Protein AF-A0A7M2XBW0-F1 (afdb_monomer_lite)

pLDDT: mean 87.13, std 6.32, range [59.38, 94.0]

Foldseek 3Di:
DDLVVLLVVLLVVLVPDDLVPPDLVVLLVSLCVRDPPPDPSSVVSSVVSVVVSVVVVVVVVD

Radius of gyration: 11.35 Å; chains: 1; bounding box: 29×20×27 Å

Sequence (62 aa):
MTKRDNAVAAFAKASTAPLQTLTPAMLESIAASHARRGTHDFDQLLAKLTETVEARRVREAA

Structure (mmCIF, N/CA/C/O backbone):
data_AF-A0A7M2XBW0-F1
#
_entry.id   AF-A0A7M2XBW0-F1
#
loop_
_atom_site.group_PDB
_atom_site.id
_atom_site.type_symbol
_atom_site.label_atom_id
_atom_site.label_alt_id
_atom_site.label_comp_id
_atom_site.label_asym_id
_atom_site.label_entity_id
_atom_site.label_seq_id
_atom_site.pdbx_PDB_ins_code
_atom_site.Cartn_x
_atom_site.Cartn_y
_atom_site.Cartn_z
_atom_site.occupancy
_atom_site.B_iso_or_equiv
_atom_site.auth_seq_id
_atom_site.auth_comp_id
_atom_site.auth_asym_id
_atom_site.auth_atom_id
_atom_site.pdbx_PDB_model_num
ATOM 1 N N . MET A 1 1 ? 13.104 -11.279 -11.083 1.00 59.38 1 MET A N 1
ATOM 2 C CA . MET A 1 1 ? 11.862 -11.019 -10.326 1.00 59.38 1 MET A CA 1
ATOM 3 C C . MET A 1 1 ? 10.887 -10.355 -11.282 1.00 59.38 1 MET A C 1
ATOM 5 O O . MET A 1 1 ? 11.272 -9.382 -11.921 1.00 59.38 1 MET A O 1
ATOM 9 N N . THR A 1 2 ? 9.711 -10.939 -11.506 1.00 79.00 2 THR A N 1
ATOM 10 C CA . THR A 1 2 ? 8.740 -10.409 -12.475 1.00 79.00 2 THR A CA 1
ATOM 11 C C . THR A 1 2 ? 7.877 -9.314 -11.844 1.00 79.00 2 THR A C 1
ATOM 13 O O . THR A 1 2 ? 7.769 -9.212 -10.623 1.00 79.00 2 THR A O 1
ATOM 16 N N . LYS A 1 3 ? 7.205 -8.505 -12.672 1.00 75.00 3 LYS A N 1
ATOM 17 C CA . LYS A 1 3 ? 6.244 -7.482 -12.216 1.00 75.00 3 LYS A CA 1
ATOM 18 C C . LYS A 1 3 ? 5.163 -8.055 -11.288 1.00 75.00 3 LYS A C 1
ATOM 20 O O . LYS A 1 3 ? 4.733 -7.390 -10.349 1.00 75.00 3 LYS A O 1
ATOM 25 N N . ARG A 1 4 ? 4.750 -9.303 -11.532 1.00 77.50 4 ARG A N 1
ATOM 26 C CA . ARG A 1 4 ? 3.781 -10.018 -10.697 1.00 77.50 4 ARG A CA 1
ATOM 27 C C . ARG A 1 4 ? 4.363 -10.344 -9.321 1.00 77.50 4 ARG A C 1
ATOM 29 O O . ARG A 1 4 ? 3.689 -10.100 -8.327 1.00 77.50 4 ARG A O 1
ATOM 36 N N . ASP A 1 5 ? 5.609 -10.810 -9.261 1.00 79.31 5 ASP A N 1
ATOM 37 C CA . ASP A 1 5 ? 6.290 -11.125 -7.995 1.00 79.31 5 ASP A CA 1
ATOM 38 C C . ASP A 1 5 ? 6.463 -9.874 -7.125 1.00 79.31 5 ASP A C 1
ATOM 40 O O . ASP A 1 5 ? 6.227 -9.913 -5.918 1.00 79.31 5 ASP A O 1
ATOM 44 N N . ASN A 1 6 ? 6.791 -8.738 -7.749 1.00 80.06 6 ASN A N 1
ATOM 45 C CA . ASN A 1 6 ? 6.928 -7.453 -7.064 1.00 80.06 6 ASN A CA 1
ATOM 46 C C . ASN A 1 6 ? 5.601 -6.975 -6.456 1.00 80.06 6 ASN A C 1
ATOM 48 O O . ASN A 1 6 ? 5.576 -6.505 -5.319 1.00 80.06 6 ASN A O 1
ATOM 52 N N . ALA A 1 7 ? 4.492 -7.126 -7.184 1.00 82.62 7 ALA A N 1
ATOM 53 C CA . ALA A 1 7 ? 3.172 -6.778 -6.668 1.00 82.62 7 ALA A CA 1
ATOM 54 C C . ALA A 1 7 ? 2.768 -7.696 -5.503 1.00 82.62 7 ALA A C 1
ATOM 56 O O . ALA A 1 7 ? 2.344 -7.207 -4.460 1.00 82.62 7 ALA A O 1
ATOM 57 N N . VAL A 1 8 ? 2.951 -9.015 -5.642 1.00 85.81 8 VAL A N 1
ATOM 58 C CA . VAL A 1 8 ? 2.636 -9.987 -4.580 1.00 85.81 8 VAL A CA 1
ATOM 59 C C . VAL A 1 8 ? 3.426 -9.687 -3.304 1.00 85.81 8 VAL A C 1
ATOM 61 O O . VAL A 1 8 ? 2.844 -9.657 -2.221 1.00 85.81 8 VAL A O 1
ATOM 64 N N . ALA A 1 9 ? 4.724 -9.394 -3.420 1.00 87.00 9 ALA A N 1
ATOM 65 C CA . ALA A 1 9 ? 5.562 -9.034 -2.279 1.00 87.00 9 ALA A CA 1
ATOM 66 C C . ALA A 1 9 ? 5.105 -7.731 -1.594 1.00 87.00 9 ALA A C 1
ATOM 68 O O . ALA A 1 9 ? 5.078 -7.655 -0.362 1.00 87.00 9 ALA A O 1
ATOM 69 N N . ALA A 1 10 ? 4.688 -6.724 -2.370 1.00 84.69 10 ALA A N 1
ATOM 70 C CA . ALA A 1 10 ? 4.141 -5.479 -1.837 1.00 84.69 10 ALA A CA 1
ATOM 71 C C . ALA A 1 10 ? 2.833 -5.706 -1.057 1.00 84.69 10 ALA A C 1
ATOM 73 O O . ALA A 1 10 ? 2.700 -5.230 0.073 1.00 84.69 10 ALA A O 1
ATOM 74 N N . PHE A 1 11 ? 1.897 -6.484 -1.613 1.00 87.12 11 PHE A N 1
ATOM 75 C CA . PHE A 1 11 ? 0.640 -6.809 -0.928 1.00 87.12 11 PHE A CA 1
ATOM 76 C C . PHE A 1 11 ? 0.856 -7.651 0.322 1.00 87.12 11 PHE A C 1
ATOM 78 O O . PHE A 1 11 ? 0.197 -7.406 1.331 1.00 87.12 11 PHE A O 1
ATOM 85 N N . ALA A 1 12 ? 1.788 -8.606 0.291 1.00 86.94 12 ALA A N 1
ATOM 86 C CA . ALA A 1 12 ? 2.125 -9.403 1.464 1.00 86.94 12 ALA A CA 1
ATOM 87 C C . ALA A 1 12 ? 2.588 -8.507 2.624 1.00 86.94 12 ALA A C 1
ATOM 89 O O . ALA A 1 12 ? 2.085 -8.651 3.734 1.00 86.94 12 ALA A O 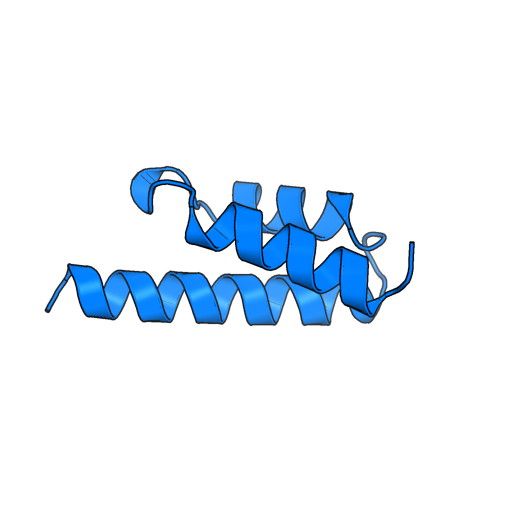1
ATOM 90 N N . LYS A 1 13 ? 3.458 -7.518 2.359 1.00 83.69 13 LYS A N 1
ATOM 91 C CA . LYS A 1 13 ? 3.901 -6.542 3.373 1.00 83.69 13 LYS A CA 1
ATOM 92 C C . LYS A 1 13 ? 2.751 -5.697 3.923 1.00 83.69 13 LYS A C 1
ATOM 94 O O . LYS A 1 1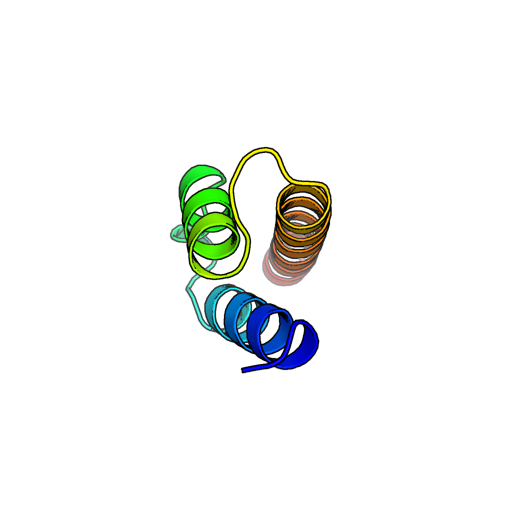3 ? 2.660 -5.509 5.132 1.00 83.69 13 LYS A O 1
ATOM 99 N N . ALA A 1 14 ? 1.865 -5.204 3.060 1.00 81.81 14 ALA A N 1
ATOM 100 C CA . ALA A 1 14 ? 0.725 -4.399 3.497 1.00 81.81 14 ALA A CA 1
ATOM 101 C C . ALA A 1 14 ? -0.372 -5.219 4.199 1.00 81.81 14 ALA A C 1
ATOM 103 O O . ALA A 1 14 ? -1.158 -4.667 4.961 1.00 81.81 14 ALA A O 1
ATOM 104 N N . SER A 1 15 ? -0.436 -6.531 3.969 1.00 81.12 15 SER A N 1
ATOM 105 C CA . SER A 1 15 ? -1.435 -7.409 4.593 1.00 81.12 15 SER A CA 1
ATOM 106 C C . SER A 1 15 ? -1.003 -7.909 5.972 1.00 81.12 15 SER A C 1
ATOM 108 O O . SER A 1 15 ? -1.855 -8.132 6.825 1.00 81.12 15 SER A O 1
ATOM 110 N N . THR A 1 16 ? 0.300 -8.077 6.209 1.00 83.50 16 THR A N 1
ATOM 111 C CA . THR A 1 16 ? 0.828 -8.571 7.493 1.00 83.50 16 THR A CA 1
ATOM 112 C C . THR A 1 16 ? 1.158 -7.459 8.481 1.00 83.50 16 THR A C 1
ATOM 114 O O . THR A 1 16 ? 1.173 -7.699 9.686 1.00 83.50 16 THR A O 1
ATOM 117 N N . ALA A 1 17 ? 1.408 -6.240 7.999 1.00 85.44 17 ALA A N 1
ATOM 118 C CA . ALA A 1 17 ? 1.671 -5.106 8.871 1.00 85.44 17 ALA A CA 1
ATOM 119 C C . ALA A 1 17 ? 0.411 -4.696 9.673 1.00 85.44 17 ALA A C 1
ATOM 121 O O . ALA A 1 17 ? -0.708 -4.742 9.136 1.00 85.44 17 ALA A O 1
ATOM 122 N N . PRO A 1 18 ? 0.578 -4.254 10.936 1.00 87.06 18 PRO A N 1
ATOM 123 C CA . PRO A 1 18 ? -0.516 -3.706 11.737 1.00 87.06 18 PRO A CA 1
ATOM 124 C C . PRO A 1 18 ? -1.116 -2.447 11.091 1.00 87.06 18 PRO A C 1
ATOM 126 O O . PRO A 1 18 ? -0.366 -1.579 10.630 1.00 87.06 18 PRO A O 1
ATOM 129 N N . LEU A 1 19 ? -2.448 -2.304 11.076 1.00 84.75 19 LEU A N 1
ATOM 130 C CA . LEU A 1 19 ? -3.134 -1.201 10.381 1.00 84.75 19 LEU A CA 1
ATOM 131 C C . LEU A 1 19 ? -2.707 0.193 10.852 1.00 84.75 19 LEU A C 1
ATOM 133 O O . LEU A 1 19 ? -2.621 1.113 10.038 1.00 84.75 19 LEU A O 1
ATOM 137 N N . GLN A 1 20 ? -2.376 0.343 12.135 1.00 85.50 20 GLN A N 1
ATOM 138 C CA . GLN A 1 20 ? -1.879 1.597 12.702 1.00 85.50 20 GLN A CA 1
ATOM 139 C C . GLN A 1 20 ? -0.524 2.028 12.118 1.00 85.50 20 GLN A C 1
ATOM 141 O O . GLN A 1 20 ? -0.184 3.206 12.144 1.00 85.50 20 GLN A O 1
ATOM 146 N N . THR A 1 21 ? 0.251 1.084 11.573 1.00 84.56 21 THR A N 1
ATOM 147 C CA . THR A 1 21 ? 1.556 1.352 10.945 1.00 84.56 21 THR A CA 1
ATOM 148 C C . THR A 1 21 ? 1.447 1.621 9.442 1.00 84.56 21 THR A C 1
ATOM 150 O O . THR A 1 21 ? 2.376 2.159 8.838 1.00 84.56 21 THR A O 1
ATOM 153 N N . LEU A 1 22 ? 0.304 1.289 8.830 1.00 88.94 22 LEU A N 1
ATOM 154 C CA . LEU A 1 22 ? 0.029 1.470 7.404 1.00 88.94 22 LEU A CA 1
ATOM 155 C C . LEU A 1 22 ? -0.481 2.883 7.119 1.00 88.94 22 LEU A C 1
ATOM 157 O O . LEU A 1 22 ? -1.624 3.104 6.717 1.00 88.94 22 LEU A O 1
ATOM 161 N N . THR A 1 23 ? 0.384 3.861 7.359 1.00 90.88 23 THR A N 1
ATOM 162 C CA . THR A 1 23 ? 0.143 5.253 6.971 1.00 90.88 23 THR A CA 1
ATOM 163 C C . THR A 1 23 ? 0.302 5.426 5.454 1.00 90.88 23 THR A C 1
ATOM 165 O O . THR A 1 23 ? 0.977 4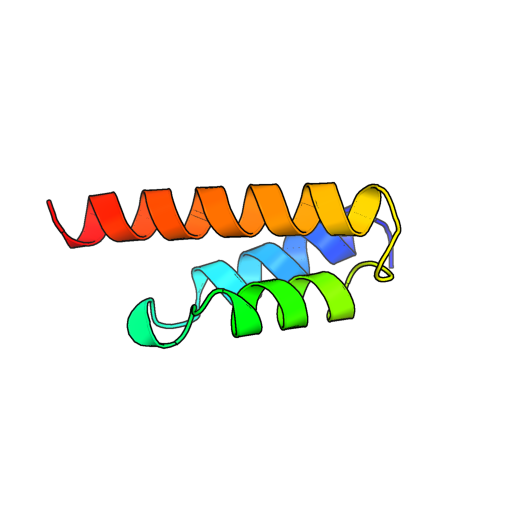.611 4.817 1.00 90.88 23 THR A O 1
ATOM 168 N N . PRO A 1 24 ? -0.245 6.501 4.856 1.00 90.69 24 PRO A N 1
ATOM 169 C CA . PRO A 1 24 ? -0.035 6.796 3.435 1.00 90.69 24 PRO A CA 1
ATOM 170 C C . PRO A 1 24 ? 1.451 6.804 3.036 1.00 90.69 24 PRO A C 1
ATOM 172 O O . PRO A 1 24 ? 1.834 6.182 2.050 1.00 90.69 24 PRO A O 1
ATOM 175 N N . ALA A 1 25 ? 2.314 7.388 3.875 1.00 91.25 25 ALA A N 1
ATOM 176 C CA . ALA A 1 25 ? 3.760 7.411 3.654 1.00 91.25 25 ALA A CA 1
ATOM 177 C C . ALA A 1 25 ? 4.392 6.004 3.642 1.00 91.25 25 ALA A C 1
ATOM 179 O O . ALA A 1 25 ? 5.321 5.738 2.875 1.00 91.25 25 ALA A O 1
ATOM 180 N N . MET A 1 26 ? 3.888 5.078 4.467 1.00 92.25 26 MET A N 1
ATOM 181 C CA . MET A 1 26 ? 4.356 3.692 4.465 1.00 92.25 26 MET A CA 1
ATOM 182 C C . MET A 1 26 ? 3.921 2.961 3.189 1.00 92.25 26 MET A C 1
ATOM 184 O O . MET A 1 26 ? 4.720 2.233 2.599 1.00 92.25 26 MET A O 1
ATOM 188 N N . LEU A 1 27 ? 2.691 3.188 2.716 1.00 92.12 27 LEU A N 1
ATOM 189 C CA . LEU A 1 27 ? 2.203 2.611 1.458 1.00 92.12 27 LEU A CA 1
ATOM 190 C C . LEU A 1 27 ? 3.000 3.117 0.253 1.00 92.12 27 LEU A C 1
ATOM 192 O O . LEU A 1 27 ? 3.394 2.317 -0.595 1.00 92.12 27 LEU A O 1
ATOM 196 N N . GLU A 1 28 ? 3.331 4.407 0.223 1.00 92.56 28 GLU A N 1
ATOM 197 C CA . GLU A 1 28 ? 4.230 4.981 -0.783 1.00 92.56 28 GLU A CA 1
ATOM 198 C C . GLU A 1 28 ? 5.633 4.369 -0.734 1.00 92.56 28 GLU A C 1
ATOM 200 O O . GLU A 1 28 ? 6.231 4.106 -1.778 1.00 92.56 28 GLU A O 1
ATOM 205 N N . SER A 1 29 ? 6.171 4.117 0.463 1.00 91.94 29 SER A N 1
ATOM 206 C CA . SER A 1 29 ? 7.475 3.464 0.638 1.00 91.94 29 SER A CA 1
ATOM 207 C C . SER A 1 29 ? 7.465 2.017 0.123 1.00 91.94 29 SER A C 1
ATOM 209 O O . SER A 1 29 ? 8.374 1.592 -0.600 1.00 91.94 29 SER A O 1
ATOM 211 N N . ILE A 1 30 ? 6.398 1.266 0.417 1.00 91.19 30 ILE A N 1
ATOM 212 C CA . ILE A 1 30 ? 6.200 -0.097 -0.092 1.00 91.19 30 ILE A CA 1
ATOM 213 C C . ILE A 1 30 ? 6.076 -0.080 -1.618 1.00 91.19 30 ILE A C 1
ATOM 215 O O . ILE A 1 30 ? 6.749 -0.872 -2.281 1.00 91.19 30 ILE A O 1
ATOM 219 N N . ALA A 1 31 ? 5.277 0.829 -2.182 1.00 92.00 31 ALA A N 1
ATOM 220 C CA . ALA A 1 31 ? 5.133 0.970 -3.627 1.00 92.00 31 ALA A CA 1
ATOM 221 C C . ALA A 1 31 ? 6.475 1.325 -4.289 1.00 92.00 31 ALA A C 1
ATOM 223 O O . ALA A 1 31 ? 6.877 0.664 -5.244 1.00 92.00 31 ALA A O 1
ATOM 224 N N . ALA A 1 32 ? 7.221 2.282 -3.729 1.00 91.62 32 ALA A N 1
ATOM 225 C CA . ALA A 1 32 ? 8.523 2.717 -4.240 1.00 91.62 32 ALA A CA 1
ATOM 226 C C . ALA A 1 32 ? 9.597 1.616 -4.185 1.00 91.62 32 ALA A C 1
ATOM 228 O O . ALA A 1 32 ? 10.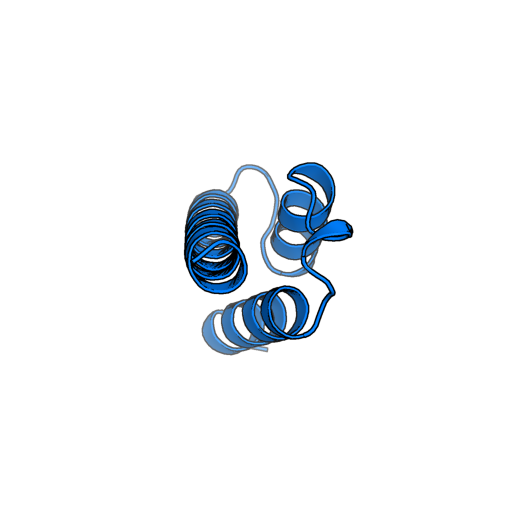527 1.618 -4.988 1.00 91.62 32 ALA A O 1
ATOM 229 N N . SER A 1 33 ? 9.463 0.663 -3.255 1.00 90.69 33 SER A N 1
ATOM 230 C CA . SER A 1 33 ? 10.369 -0.487 -3.132 1.00 90.69 33 SER A CA 1
ATOM 231 C C . SER A 1 33 ? 10.157 -1.549 -4.221 1.00 90.69 33 SER A C 1
ATOM 233 O O . SER A 1 33 ? 11.028 -2.389 -4.426 1.00 90.69 33 SER A O 1
ATOM 235 N N . HIS A 1 34 ? 9.006 -1.538 -4.902 1.00 88.38 34 HIS A N 1
ATOM 236 C CA . HIS A 1 34 ? 8.608 -2.575 -5.866 1.00 88.38 34 HIS A CA 1
ATOM 237 C C . HIS A 1 34 ? 8.310 -2.022 -7.270 1.00 88.38 34 HIS A C 1
ATOM 239 O O . HIS A 1 34 ? 8.301 -2.785 -8.240 1.00 88.38 34 HIS A O 1
ATOM 245 N N . ALA A 1 35 ? 8.106 -0.708 -7.386 1.00 88.94 35 ALA A N 1
ATOM 246 C CA . ALA A 1 35 ? 7.905 0.029 -8.625 1.00 88.94 35 ALA A CA 1
ATOM 247 C C . ALA A 1 35 ? 8.571 1.414 -8.539 1.00 88.94 35 ALA A C 1
ATOM 249 O O . ALA A 1 35 ? 8.595 2.058 -7.492 1.00 88.94 35 ALA A O 1
ATOM 250 N N . ARG A 1 36 ? 9.117 1.899 -9.658 1.00 89.19 36 ARG A N 1
ATOM 251 C CA . ARG A 1 36 ? 9.818 3.189 -9.704 1.00 89.19 36 ARG A CA 1
ATOM 252 C C . ARG A 1 36 ? 8.821 4.348 -9.603 1.00 89.19 36 ARG A C 1
ATOM 254 O O . ARG A 1 36 ? 7.863 4.392 -10.369 1.00 89.19 36 ARG A O 1
ATOM 261 N N . ARG A 1 37 ? 9.084 5.318 -8.721 1.00 88.75 37 ARG A N 1
ATOM 262 C CA . ARG A 1 37 ? 8.275 6.547 -8.597 1.00 88.75 37 ARG A CA 1
ATOM 263 C C . ARG A 1 37 ? 8.128 7.274 -9.937 1.00 88.75 37 ARG A C 1
ATOM 265 O O . ARG A 1 37 ? 9.076 7.316 -10.721 1.00 88.75 37 ARG A O 1
ATOM 272 N N . GLY A 1 38 ? 6.949 7.854 -10.164 1.00 87.75 38 GLY A N 1
ATOM 273 C CA . GLY A 1 38 ? 6.614 8.565 -11.403 1.00 87.75 38 GLY A CA 1
ATOM 274 C C . GLY A 1 38 ? 6.358 7.648 -12.602 1.00 87.75 38 GLY A C 1
ATOM 275 O O . GLY A 1 38 ? 6.329 8.118 -13.735 1.00 87.75 38 GLY A O 1
ATOM 276 N N . THR A 1 39 ? 6.207 6.340 -12.373 1.00 91.81 39 THR A N 1
ATOM 277 C CA . THR A 1 39 ? 5.763 5.397 -13.402 1.00 91.81 39 THR A CA 1
ATOM 278 C C . THR A 1 39 ? 4.325 4.981 -13.146 1.00 91.81 39 THR A C 1
ATOM 280 O O . THR A 1 39 ? 3.898 4.864 -11.999 1.00 91.81 39 THR A O 1
ATOM 283 N N . HIS A 1 40 ? 3.616 4.650 -14.221 1.00 91.19 40 HIS A N 1
ATOM 284 C CA . HIS A 1 40 ? 2.254 4.131 -14.144 1.00 91.19 40 HIS A CA 1
ATOM 285 C C . HIS A 1 40 ? 2.128 2.900 -13.225 1.00 91.19 40 HIS A C 1
ATOM 287 O O . HIS A 1 40 ? 1.107 2.702 -12.571 1.00 91.19 40 HIS A O 1
ATOM 293 N N . ASP A 1 41 ? 3.184 2.088 -13.138 1.00 88.56 41 ASP A N 1
ATOM 294 C CA . ASP A 1 41 ? 3.220 0.905 -12.279 1.00 88.56 41 ASP A CA 1
ATOM 295 C C . ASP A 1 41 ? 3.288 1.253 -10.793 1.00 88.56 41 ASP A C 1
ATOM 297 O O . ASP A 1 41 ? 2.706 0.543 -9.975 1.00 88.56 41 ASP A O 1
ATOM 301 N N . PHE A 1 42 ? 3.961 2.350 -10.444 1.00 92.38 42 PHE A N 1
ATOM 302 C CA . PHE A 1 42 ? 3.961 2.870 -9.082 1.00 92.38 42 PHE A CA 1
ATOM 303 C C . PHE A 1 42 ? 2.576 3.384 -8.698 1.00 92.38 42 PHE A C 1
ATOM 305 O O . PHE A 1 42 ? 2.072 2.998 -7.645 1.00 92.38 42 PHE A O 1
ATOM 312 N N . ASP A 1 43 ? 1.936 4.165 -9.570 1.00 93.50 43 ASP A N 1
ATOM 313 C CA . ASP A 1 43 ? 0.609 4.726 -9.300 1.00 93.50 43 ASP A CA 1
ATOM 314 C C . ASP A 1 43 ? -0.442 3.616 -9.149 1.00 93.50 43 ASP A C 1
ATOM 316 O O . ASP A 1 43 ? -1.210 3.604 -8.186 1.00 93.50 43 ASP A O 1
ATOM 320 N N . GLN A 1 44 ? -0.425 2.619 -10.045 1.00 92.75 44 GLN A N 1
ATOM 321 C CA . GLN A 1 44 ? -1.302 1.451 -9.939 1.00 92.75 44 GLN A CA 1
ATOM 322 C C . GLN A 1 44 ? -1.060 0.649 -8.657 1.00 92.75 44 GLN A C 1
ATOM 324 O O . GLN A 1 44 ? -2.012 0.176 -8.034 1.00 92.75 44 GLN A O 1
ATOM 329 N N . LEU A 1 45 ? 0.204 0.444 -8.276 1.00 92.06 45 LEU A N 1
ATOM 330 C CA . LEU A 1 45 ? 0.536 -0.320 -7.079 1.00 92.06 45 LEU A CA 1
ATOM 331 C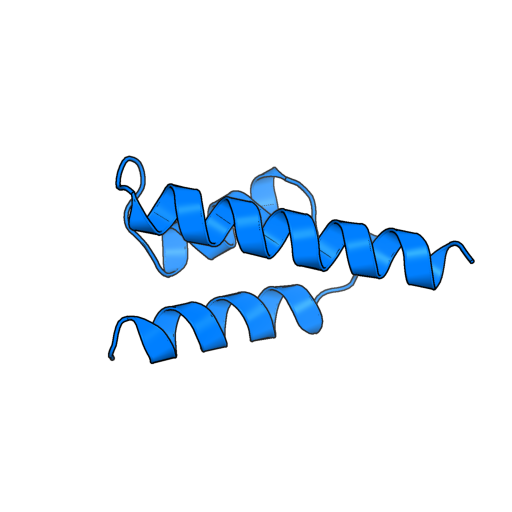 C . LEU A 1 45 ? 0.100 0.427 -5.814 1.00 92.06 45 LEU A C 1
ATOM 333 O O . LEU A 1 45 ? -0.506 -0.181 -4.934 1.00 92.06 45 LEU A O 1
ATOM 337 N N . LEU A 1 46 ? 0.352 1.734 -5.742 1.00 94.00 46 LEU A N 1
ATOM 338 C CA . LEU A 1 46 ? -0.046 2.577 -4.618 1.00 94.00 46 LEU A CA 1
ATOM 339 C C . LEU A 1 46 ? -1.569 2.630 -4.452 1.00 94.00 46 LEU A C 1
ATOM 341 O O . LEU A 1 46 ? -2.062 2.467 -3.333 1.00 94.00 46 LEU A O 1
ATOM 345 N N . ALA A 1 47 ? -2.311 2.794 -5.550 1.00 93.94 47 ALA A N 1
ATOM 346 C CA . ALA A 1 47 ? -3.772 2.802 -5.529 1.00 93.94 47 ALA A CA 1
ATOM 347 C C . ALA A 1 47 ? -4.323 1.494 -4.940 1.00 93.94 47 ALA A C 1
ATOM 349 O O . ALA A 1 47 ? -5.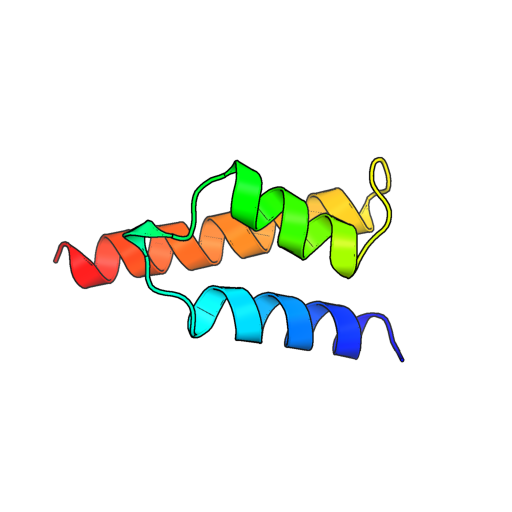069 1.515 -3.962 1.00 93.94 47 ALA A O 1
ATOM 350 N N . LYS A 1 48 ? -3.862 0.343 -5.445 1.00 92.50 48 LYS A N 1
ATOM 351 C CA . LYS A 1 48 ? -4.318 -0.962 -4.946 1.00 92.50 48 LYS A CA 1
ATOM 352 C C . LYS A 1 48 ? -3.910 -1.239 -3.499 1.00 92.50 48 LYS A C 1
ATOM 354 O O . LYS A 1 48 ? -4.668 -1.869 -2.760 1.00 92.50 48 LYS A O 1
ATOM 359 N N . LEU A 1 49 ? -2.714 -0.816 -3.082 1.00 91.69 49 LEU A N 1
ATOM 360 C CA . LEU A 1 49 ? -2.286 -0.926 -1.684 1.00 91.69 49 LEU A CA 1
ATOM 361 C C . LEU A 1 49 ? -3.205 -0.110 -0.770 1.00 91.69 49 LEU A C 1
ATOM 363 O O . LEU A 1 49 ? -3.632 -0.612 0.267 1.00 91.69 49 LEU A O 1
ATOM 367 N N . THR A 1 50 ? -3.554 1.106 -1.189 1.00 92.56 50 THR A N 1
ATOM 368 C CA . THR A 1 50 ? -4.472 1.988 -0.459 1.00 92.56 50 THR A CA 1
ATOM 369 C C . THR A 1 50 ? -5.856 1.360 -0.337 1.00 92.56 50 THR A C 1
ATOM 371 O O . THR A 1 50 ? -6.346 1.203 0.776 1.00 92.56 50 THR A O 1
ATOM 374 N N . GLU A 1 51 ? -6.440 0.895 -1.444 1.00 92.56 51 GLU A N 1
ATOM 375 C CA . GLU A 1 51 ? -7.736 0.200 -1.443 1.00 92.56 51 GLU A CA 1
ATOM 376 C C . GLU A 1 51 ? -7.741 -1.019 -0.510 1.00 92.56 51 GLU A C 1
ATOM 378 O O . GLU A 1 51 ? -8.687 -1.229 0.248 1.00 92.56 51 GLU A O 1
ATOM 383 N N . THR A 1 52 ? -6.662 -1.808 -0.524 1.00 90.06 52 THR A N 1
ATOM 384 C CA . THR A 1 52 ? -6.532 -2.998 0.327 1.00 90.06 52 THR A CA 1
ATOM 385 C C . THR A 1 52 ? -6.521 -2.621 1.809 1.00 90.06 52 THR A C 1
ATOM 387 O O . THR A 1 52 ? -7.189 -3.267 2.616 1.00 90.06 52 THR A O 1
ATOM 390 N N . VAL A 1 53 ? -5.775 -1.580 2.185 1.00 90.19 53 VAL A N 1
ATOM 391 C CA . VAL A 1 53 ? -5.696 -1.123 3.578 1.00 90.19 53 VAL A CA 1
ATOM 392 C C . VAL A 1 53 ? -7.002 -0.495 4.039 1.00 90.19 53 VAL A C 1
ATOM 394 O O . VAL A 1 53 ? -7.452 -0.805 5.138 1.00 90.19 53 VAL A O 1
ATOM 397 N N . GLU A 1 54 ? -7.648 0.319 3.209 1.00 90.19 54 GLU A N 1
ATOM 398 C CA . GLU A 1 54 ? -8.956 0.901 3.523 1.00 90.19 54 GLU A CA 1
ATOM 399 C C . GLU A 1 54 ? -10.021 -0.188 3.711 1.00 90.19 54 GLU A C 1
ATOM 401 O O . GLU A 1 54 ? -10.733 -0.195 4.714 1.00 90.19 54 GLU A O 1
ATOM 406 N N . ALA A 1 55 ? -10.065 -1.190 2.827 1.00 89.94 55 ALA A N 1
ATOM 407 C CA . ALA A 1 55 ? -10.966 -2.329 2.982 1.00 89.94 55 ALA A CA 1
ATOM 408 C C . ALA A 1 55 ? -10.707 -3.111 4.283 1.00 89.94 55 ALA A C 1
ATOM 410 O O . ALA A 1 55 ? -11.651 -3.587 4.915 1.00 89.94 55 ALA A O 1
ATOM 411 N N . ARG A 1 56 ? -9.442 -3.238 4.710 1.00 89.00 56 ARG A N 1
ATOM 412 C CA . ARG A 1 56 ? -9.098 -3.835 6.010 1.00 89.00 56 ARG A CA 1
ATOM 413 C C . ARG A 1 56 ? -9.543 -2.958 7.182 1.00 89.00 56 ARG A C 1
ATOM 415 O O . ARG A 1 56 ? -10.104 -3.494 8.129 1.00 89.00 56 ARG A O 1
ATOM 422 N N . ARG A 1 57 ? -9.348 -1.637 7.109 1.00 87.94 57 ARG A N 1
ATOM 423 C CA . ARG A 1 57 ? -9.790 -0.684 8.146 1.00 87.94 57 ARG A CA 1
ATOM 424 C C . ARG A 1 57 ? -11.290 -0.758 8.376 1.00 87.94 57 ARG A C 1
ATOM 426 O O . ARG A 1 57 ? -11.716 -0.832 9.520 1.00 87.94 57 ARG A O 1
ATOM 433 N N . VAL A 1 58 ? -12.075 -0.811 7.302 1.00 89.50 58 VAL A N 1
ATOM 434 C CA . VAL A 1 58 ? -13.533 -0.967 7.398 1.00 89.50 58 VAL A CA 1
ATOM 435 C C . VAL A 1 58 ? -13.908 -2.286 8.078 1.00 89.50 58 VAL A C 1
ATOM 437 O O . VAL A 1 58 ? -14.823 -2.303 8.889 1.00 89.50 58 VAL A O 1
ATOM 440 N N . ARG A 1 59 ? -13.193 -3.383 7.792 1.00 86.62 59 ARG A N 1
ATOM 441 C CA . ARG A 1 59 ? -13.447 -4.692 8.420 1.00 86.62 59 ARG A CA 1
ATOM 442 C C . ARG A 1 59 ? -13.063 -4.753 9.897 1.00 86.62 59 ARG A C 1
ATOM 444 O O . ARG A 1 59 ? -13.739 -5.445 10.636 1.00 86.62 59 ARG A O 1
ATOM 451 N N . GLU A 1 60 ? -11.977 -4.098 10.308 1.00 82.81 60 GLU A N 1
ATOM 452 C CA . GLU A 1 60 ? -11.558 -4.057 11.721 1.00 82.81 60 GLU A CA 1
ATOM 453 C C . GLU A 1 60 ? -12.389 -3.061 12.554 1.00 82.81 60 GLU A C 1
ATOM 455 O O . GLU A 1 60 ? -12.406 -3.158 13.777 1.00 82.81 60 GLU A O 1
ATOM 460 N N . ALA A 1 61 ? -13.079 -2.114 11.905 1.00 78.94 61 ALA A N 1
ATOM 461 C CA . ALA A 1 61 ? -13.972 -1.146 12.546 1.00 78.94 61 ALA A CA 1
ATOM 462 C C . ALA A 1 61 ? -15.456 -1.576 12.588 1.00 78.94 61 ALA A C 1
ATOM 464 O O . ALA A 1 61 ? -16.263 -0.853 13.176 1.00 78.94 61 ALA A O 1
ATOM 465 N N . ALA A 1 62 ? -15.812 -2.696 11.948 1.00 66.62 62 ALA A N 1
ATOM 466 C CA . ALA A 1 62 ? -17.159 -3.279 11.913 1.00 66.62 62 ALA A CA 1
ATOM 467 C C . ALA A 1 62 ? -17.325 -4.368 12.981 1.00 66.62 62 ALA A C 1
ATOM 469 O O . ALA A 1 62 ? -18.433 -4.442 13.557 1.00 66.62 62 ALA A O 1
#

Secondary structure (DSSP, 8-state):
--HHHHHHHHHHHHHHS-GGG--HHHHHHHHHHHS-TTSHHHHHHHHHHHHHHHHHHHHH--